Protein AF-A0A2S2NPC4-F1 (afdb_monomer)

Structure (mmCIF, N/CA/C/O backbone):
data_AF-A0A2S2NPC4-F1
#
_entry.id   AF-A0A2S2NPC4-F1
#
loop_
_atom_site.group_PDB
_atom_site.id
_atom_site.type_symbol
_atom_site.label_atom_id
_atom_site.label_alt_id
_atom_site.label_comp_id
_atom_site.label_asym_id
_atom_site.label_entity_id
_atom_site.label_seq_id
_atom_site.pdbx_PDB_ins_code
_atom_site.Cartn_x
_atom_site.Cartn_y
_atom_site.Cartn_z
_atom_site.occupancy
_atom_site.B_iso_or_equiv
_atom_site.auth_seq_id
_atom_site.auth_comp_id
_atom_site.auth_asym_id
_atom_site.auth_atom_id
_atom_site.pdbx_PDB_model_num
ATOM 1 N N . GLU A 1 1 ? 0.456 4.934 -7.113 1.00 80.69 1 GLU A N 1
ATOM 2 C CA . GLU A 1 1 ? -0.386 4.483 -5.989 1.00 80.69 1 GLU A CA 1
ATOM 3 C C . GLU A 1 1 ? -1.530 5.454 -5.722 1.00 80.69 1 GLU A C 1
ATOM 5 O O . GLU A 1 1 ? -1.517 6.584 -6.206 1.00 80.69 1 GLU A O 1
ATOM 10 N N . THR A 1 2 ? -2.527 5.037 -4.947 1.00 85.75 2 THR A N 1
ATOM 11 C CA . THR A 1 2 ? -3.553 5.932 -4.395 1.00 85.75 2 THR A CA 1
ATOM 12 C C . THR A 1 2 ? -3.754 5.624 -2.916 1.00 85.75 2 THR A C 1
ATOM 14 O O . THR A 1 2 ? -3.880 4.461 -2.536 1.00 85.75 2 THR A O 1
ATOM 17 N N . LEU A 1 3 ? -3.782 6.675 -2.094 1.00 88.12 3 LEU A N 1
ATOM 18 C CA . LEU A 1 3 ? -4.031 6.607 -0.656 1.00 88.12 3 LEU A CA 1
ATOM 19 C C . LEU A 1 3 ? -5.326 7.350 -0.337 1.00 88.12 3 LEU A C 1
ATOM 21 O O . LEU A 1 3 ? -5.411 8.566 -0.507 1.00 88.12 3 LEU A O 1
ATOM 25 N N . THR A 1 4 ? -6.329 6.620 0.146 1.00 92.94 4 THR A N 1
ATOM 26 C CA . THR A 1 4 ? -7.550 7.230 0.693 1.00 92.94 4 THR A CA 1
ATOM 27 C C . THR A 1 4 ? -7.421 7.281 2.206 1.00 92.94 4 THR A C 1
ATOM 29 O O . THR A 1 4 ? -7.313 6.230 2.829 1.00 92.94 4 THR A O 1
ATOM 32 N N . ASN A 1 5 ? -7.393 8.481 2.786 1.00 95.00 5 ASN A N 1
ATOM 33 C CA . ASN A 1 5 ? -7.121 8.681 4.210 1.00 95.00 5 ASN A CA 1
ATOM 34 C C . ASN A 1 5 ? -8.403 8.694 5.050 1.00 95.00 5 ASN A C 1
ATOM 36 O O . ASN A 1 5 ? -9.427 9.234 4.634 1.00 95.00 5 ASN A O 1
ATOM 40 N N . PHE A 1 6 ? -8.301 8.165 6.263 1.00 96.38 6 PHE A N 1
ATOM 41 C CA . PHE A 1 6 ? -9.364 8.045 7.248 1.00 96.38 6 PHE A CA 1
ATOM 42 C C . PHE A 1 6 ? -8.838 8.430 8.632 1.00 96.38 6 PHE A C 1
ATOM 44 O O . PHE A 1 6 ? -7.700 8.132 9.000 1.00 96.38 6 PHE A O 1
ATOM 51 N N . THR A 1 7 ? -9.688 9.074 9.430 1.00 95.38 7 THR A N 1
ATOM 52 C CA . THR A 1 7 ? -9.363 9.469 10.810 1.00 95.38 7 THR A CA 1
ATOM 53 C C . THR A 1 7 ? -9.614 8.361 11.828 1.00 95.38 7 THR A C 1
ATOM 55 O O . THR A 1 7 ? -9.236 8.504 12.986 1.00 95.38 7 THR A O 1
ATOM 58 N N . SER A 1 8 ? -10.269 7.269 11.430 1.00 94.81 8 SER A N 1
ATOM 59 C CA . SER A 1 8 ? -10.507 6.118 12.293 1.00 94.81 8 SER A CA 1
ATOM 60 C C . SER A 1 8 ? -10.347 4.806 11.532 1.00 94.81 8 SER A C 1
ATOM 62 O O . SER A 1 8 ? -10.571 4.737 10.321 1.00 94.81 8 SER A O 1
ATOM 64 N N . CYS A 1 9 ? -9.974 3.753 12.261 1.00 94.38 9 CYS A N 1
ATOM 65 C CA . CYS A 1 9 ? -9.877 2.416 11.693 1.00 94.38 9 CYS A CA 1
ATOM 66 C C . CYS A 1 9 ? -11.237 1.939 11.178 1.00 94.38 9 CYS A C 1
ATOM 68 O O . CYS A 1 9 ? -11.305 1.430 10.067 1.00 94.38 9 CYS A O 1
ATOM 70 N N . ASN A 1 10 ? -12.308 2.156 11.950 1.00 95.00 10 ASN A N 1
ATOM 71 C CA . ASN A 1 10 ? -13.657 1.735 11.575 1.00 95.00 10 ASN A CA 1
ATOM 72 C C . ASN A 1 10 ? -14.101 2.356 10.248 1.00 95.00 10 ASN A C 1
ATOM 74 O O . ASN A 1 10 ? -14.728 1.677 9.443 1.00 95.00 10 ASN A O 1
ATOM 78 N N . ASP A 1 11 ? -13.755 3.622 9.998 1.00 95.88 11 ASP A N 1
ATOM 79 C CA . ASP A 1 11 ? -14.087 4.264 8.723 1.00 95.88 11 ASP A CA 1
ATOM 80 C C . ASP A 1 11 ? -13.310 3.626 7.568 1.00 95.88 11 ASP A C 1
ATOM 82 O O . ASP A 1 11 ? -13.869 3.410 6.495 1.00 95.88 11 ASP A O 1
ATOM 86 N N . CYS A 1 12 ? -12.038 3.281 7.791 1.00 95.06 12 CYS A N 1
ATOM 87 C CA . CYS A 1 12 ? -11.226 2.611 6.782 1.00 95.06 12 CYS A CA 1
ATOM 88 C C . CYS A 1 12 ? -11.722 1.184 6.500 1.00 95.06 12 CYS A C 1
ATOM 90 O O . CYS A 1 12 ? -11.913 0.817 5.342 1.00 95.06 12 CYS A O 1
ATOM 92 N N . THR A 1 13 ? -11.975 0.381 7.536 1.00 91.88 13 THR A N 1
ATOM 93 C CA . THR A 1 13 ? -12.423 -1.012 7.385 1.00 91.88 13 THR A CA 1
ATOM 94 C C . THR A 1 13 ? -13.877 -1.116 6.926 1.00 91.88 13 THR A C 1
ATOM 96 O O . THR A 1 13 ? -14.268 -2.130 6.361 1.00 91.88 13 THR A O 1
ATOM 99 N N . ALA A 1 14 ? -14.684 -0.067 7.086 1.00 93.06 14 ALA A N 1
ATOM 100 C CA . ALA A 1 14 ? -16.012 0.017 6.481 1.00 93.06 14 ALA A CA 1
ATOM 101 C C . ALA A 1 14 ? -15.991 0.546 5.035 1.00 93.06 14 ALA A C 1
ATOM 103 O O . ALA A 1 14 ? -17.001 0.449 4.334 1.00 93.06 14 ALA A O 1
ATOM 104 N N . ALA A 1 15 ? -14.877 1.116 4.565 1.00 93.00 15 ALA A N 1
ATOM 105 C CA . ALA A 1 15 ? -14.809 1.718 3.240 1.00 93.00 15 ALA A CA 1
ATOM 106 C C . ALA A 1 15 ? -14.862 0.661 2.117 1.00 93.00 15 ALA A C 1
ATOM 108 O O . ALA A 1 15 ? -14.390 -0.470 2.294 1.00 93.00 15 ALA A O 1
ATOM 109 N N . PRO A 1 16 ? -15.366 1.018 0.917 1.00 92.06 16 PRO A N 1
ATOM 110 C CA . PRO A 1 16 ? -15.386 0.119 -0.240 1.00 92.06 16 PRO A CA 1
ATOM 111 C C . PRO A 1 16 ? -14.008 -0.438 -0.604 1.00 92.06 16 PRO A C 1
ATOM 113 O O . PRO A 1 16 ? -13.884 -1.602 -0.965 1.00 92.06 16 PRO A O 1
ATOM 116 N N . CYS A 1 17 ? -12.956 0.356 -0.422 1.00 88.62 17 CYS A N 1
ATOM 117 C CA . CYS A 1 17 ? -11.598 -0.075 -0.728 1.00 88.62 17 CYS A CA 1
ATOM 118 C C . CYS A 1 17 ? -11.147 -1.288 0.118 1.00 88.62 17 CYS A C 1
ATOM 120 O O . CYS A 1 17 ? -10.349 -2.094 -0.351 1.00 88.62 17 CYS A O 1
ATOM 122 N N . HIS A 1 18 ? -11.664 -1.443 1.343 1.00 89.25 18 HIS A N 1
ATOM 123 C CA . HIS A 1 18 ? -11.390 -2.593 2.201 1.00 89.25 18 HIS A CA 1
ATOM 124 C C . HIS A 1 18 ? -12.421 -3.699 1.978 1.00 89.25 18 HIS A C 1
ATOM 126 O O . HIS A 1 18 ? -12.068 -4.853 1.778 1.00 89.25 18 HIS A O 1
ATOM 132 N N . THR A 1 19 ? -13.706 -3.347 1.977 1.00 89.19 19 THR A N 1
ATOM 133 C CA . THR A 1 19 ? -14.808 -4.323 1.946 1.00 89.19 19 THR A CA 1
ATOM 134 C C . THR A 1 19 ? -15.068 -4.931 0.569 1.00 89.19 19 THR A C 1
ATOM 136 O O . THR A 1 19 ? -15.482 -6.083 0.478 1.00 89.19 19 THR A O 1
ATOM 139 N N . THR A 1 20 ? -14.864 -4.160 -0.500 1.00 88.12 20 THR A N 1
ATOM 140 C CA . THR A 1 20 ? -15.135 -4.557 -1.891 1.00 88.12 20 THR A CA 1
ATOM 141 C C . THR A 1 20 ? -13.843 -4.896 -2.621 1.00 88.12 20 THR A C 1
ATOM 143 O O . THR A 1 20 ? -13.748 -5.957 -3.231 1.00 88.12 20 THR A O 1
ATOM 146 N N . ASP A 1 21 ? -12.836 -4.026 -2.514 1.00 85.19 21 ASP A N 1
ATOM 147 C CA . ASP A 1 21 ? -11.571 -4.190 -3.242 1.00 85.19 21 ASP A CA 1
ATOM 148 C C . ASP A 1 21 ? -10.534 -5.020 -2.465 1.00 85.19 21 ASP A C 1
ATOM 150 O O . ASP A 1 21 ? -9.444 -5.281 -2.971 1.00 85.19 21 ASP A O 1
ATOM 154 N N . ASN A 1 22 ? -10.871 -5.440 -1.238 1.00 86.81 22 ASN A N 1
ATOM 155 C CA . ASN A 1 22 ? -10.040 -6.271 -0.364 1.00 86.81 22 ASN A CA 1
ATOM 156 C C . ASN A 1 22 ? -8.629 -5.699 -0.113 1.00 86.81 22 ASN A C 1
ATOM 158 O O . ASN A 1 22 ? -7.655 -6.440 0.049 1.00 86.81 22 ASN A O 1
ATOM 162 N N . ASN A 1 23 ? -8.500 -4.367 -0.094 1.00 87.88 23 ASN A N 1
ATOM 163 C CA . ASN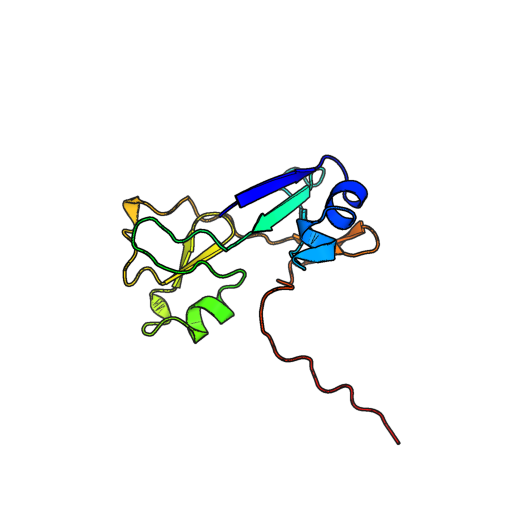 A 1 23 ? -7.245 -3.701 0.231 1.00 87.88 23 ASN A CA 1
ATOM 164 C C . ASN A 1 23 ? -7.050 -3.566 1.741 1.00 87.88 23 ASN A C 1
ATOM 166 O O . ASN A 1 23 ? -7.988 -3.527 2.542 1.00 87.88 23 ASN A O 1
ATOM 170 N N . THR A 1 24 ? -5.789 -3.440 2.134 1.00 89.75 24 THR A N 1
ATOM 171 C CA . THR A 1 24 ? -5.409 -3.294 3.533 1.00 89.75 24 THR A CA 1
ATOM 172 C C . THR A 1 24 ? -5.539 -1.839 3.999 1.00 89.75 24 THR A C 1
ATOM 174 O O . THR A 1 24 ? -5.094 -0.912 3.318 1.00 89.75 24 THR A O 1
ATOM 177 N N . CYS A 1 25 ? -6.080 -1.645 5.203 1.00 93.31 25 CYS A N 1
ATOM 178 C CA . CYS A 1 25 ? -6.011 -0.379 5.928 1.00 93.31 25 CYS A CA 1
ATOM 179 C C . CYS A 1 25 ? -4.646 -0.240 6.602 1.00 93.31 25 CYS A C 1
ATOM 181 O O . CYS A 1 25 ? -4.395 -0.863 7.632 1.00 93.31 25 CYS A O 1
ATOM 183 N N . ILE A 1 26 ? -3.752 0.551 6.017 1.00 94.50 26 ILE A N 1
ATOM 184 C CA . ILE A 1 26 ? -2.411 0.798 6.547 1.00 94.50 26 ILE A CA 1
ATOM 185 C C . ILE A 1 26 ? -2.455 1.87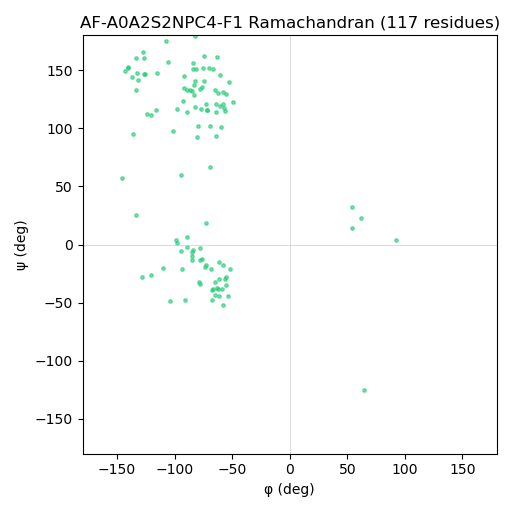5 7.631 1.00 94.50 26 ILE A C 1
ATOM 187 O O . ILE A 1 26 ? -3.200 2.849 7.520 1.00 94.50 26 ILE A O 1
ATOM 191 N N . VAL A 1 27 ? -1.666 1.693 8.686 1.00 94.44 27 VAL A N 1
ATOM 192 C CA . VAL A 1 27 ? -1.507 2.695 9.749 1.00 94.44 27 VAL A CA 1
ATOM 193 C C . VAL A 1 27 ? -0.467 3.710 9.287 1.00 94.44 27 VAL A C 1
ATOM 195 O O . VAL A 1 27 ? 0.625 3.328 8.862 1.00 94.44 27 VAL A O 1
ATOM 198 N N . GLN A 1 28 ? -0.803 4.995 9.351 1.00 92.38 28 GLN A N 1
ATOM 199 C CA . GLN A 1 28 ? 0.112 6.064 8.964 1.00 92.38 28 GLN A CA 1
ATOM 200 C C . GLN A 1 28 ? 1.208 6.286 10.022 1.00 92.38 28 GLN A C 1
ATOM 202 O O . GLN A 1 28 ? 1.047 5.881 11.175 1.00 92.38 28 GLN A O 1
ATOM 207 N N . PRO A 1 29 ? 2.325 6.962 9.682 1.00 88.38 29 PRO A N 1
ATOM 208 C CA . PRO A 1 29 ? 3.431 7.200 10.620 1.00 88.38 29 PRO A CA 1
ATOM 209 C C . PRO A 1 29 ? 3.050 7.955 11.906 1.00 88.38 29 PRO A C 1
ATOM 211 O O . PRO A 1 29 ? 3.796 7.921 12.884 1.00 88.38 29 PRO A O 1
ATOM 214 N N . ASP A 1 30 ? 1.900 8.635 11.920 1.00 90.06 30 ASP A N 1
ATOM 215 C CA . ASP A 1 30 ? 1.339 9.298 13.103 1.00 90.06 30 ASP A CA 1
ATOM 216 C C . ASP A 1 30 ? 0.653 8.332 14.097 1.00 90.06 30 ASP A C 1
ATOM 218 O O . ASP A 1 30 ? 0.191 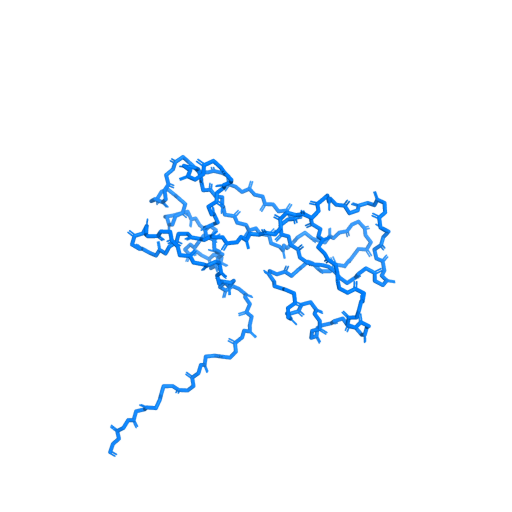8.759 15.159 1.00 90.06 30 ASP A O 1
ATOM 222 N N . ASN A 1 31 ? 0.575 7.038 13.762 1.00 87.06 31 ASN A N 1
ATOM 223 C CA . ASN A 1 31 ? -0.090 5.963 14.508 1.00 87.06 31 ASN A CA 1
ATOM 224 C C . ASN A 1 31 ? -1.570 6.219 14.847 1.00 87.06 31 ASN A C 1
ATOM 226 O O . ASN A 1 31 ? -2.136 5.520 15.691 1.00 87.06 31 ASN A O 1
ATOM 230 N N . SER A 1 32 ? -2.191 7.217 14.219 1.00 89.88 32 SER A N 1
ATOM 231 C CA . SER A 1 32 ? -3.523 7.721 14.570 1.00 89.88 32 SER A CA 1
ATOM 232 C C . SER A 1 32 ? -4.456 7.786 13.366 1.00 89.88 32 SER A C 1
ATOM 234 O O . SER A 1 32 ? -5.669 7.659 13.531 1.00 89.88 32 SER A O 1
ATOM 236 N N . THR A 1 33 ? -3.909 7.960 12.165 1.00 94.69 33 THR A N 1
ATOM 237 C CA . THR A 1 33 ? -4.661 7.941 10.914 1.00 94.69 33 THR A CA 1
ATOM 238 C C . THR A 1 33 ? -4.412 6.657 10.133 1.00 94.69 33 THR A C 1
ATOM 240 O O . THR A 1 33 ? -3.426 5.938 10.326 1.00 94.69 33 THR A O 1
ATOM 243 N N . TYR A 1 34 ? -5.368 6.343 9.267 1.00 95.44 34 TYR A N 1
ATOM 244 C CA . TYR A 1 34 ? -5.390 5.120 8.480 1.00 95.44 34 TYR A CA 1
ATOM 245 C C . TYR A 1 34 ? -5.516 5.495 7.021 1.00 95.44 34 TYR A C 1
ATOM 247 O O . TYR A 1 34 ? -6.207 6.455 6.683 1.00 95.44 34 TYR A O 1
ATOM 255 N N . SER A 1 35 ? -4.908 4.711 6.147 1.00 94.81 35 SER A N 1
ATOM 256 C CA . SER A 1 35 ? -5.121 4.882 4.719 1.00 94.81 35 SER A CA 1
ATOM 257 C C . SER A 1 35 ? -5.409 3.556 4.075 1.00 94.81 35 SER A C 1
ATOM 259 O O . SER A 1 35 ? -4.809 2.538 4.396 1.00 94.81 35 SER A O 1
ATOM 261 N N . CYS A 1 36 ? -6.320 3.575 3.127 1.00 91.88 36 CYS A N 1
ATOM 262 C CA . CYS A 1 36 ? -6.530 2.439 2.268 1.00 91.88 36 CYS A CA 1
ATOM 263 C C . CYS A 1 36 ? -5.603 2.570 1.068 1.00 91.88 36 CYS A C 1
ATOM 265 O O . CYS A 1 36 ? -5.721 3.526 0.291 1.00 91.88 36 CYS A O 1
ATOM 267 N N . LEU A 1 37 ? -4.646 1.650 0.973 1.00 89.44 37 LEU A N 1
ATOM 268 C CA . LEU A 1 37 ? -3.635 1.644 -0.073 1.00 89.44 37 LEU A CA 1
ATOM 269 C C . LEU A 1 37 ? -4.170 0.939 -1.315 1.00 89.44 37 LEU A C 1
ATOM 271 O O . LEU A 1 37 ? -4.696 -0.166 -1.233 1.00 89.44 37 LEU A O 1
ATOM 275 N N . THR A 1 38 ? -3.993 1.554 -2.478 1.00 88.31 38 THR A N 1
ATOM 276 C CA . THR A 1 38 ? -4.217 0.909 -3.773 1.00 88.31 38 THR A CA 1
ATOM 277 C C . THR A 1 38 ? -2.951 0.989 -4.622 1.00 88.31 38 THR A C 1
ATOM 279 O O . THR A 1 38 ? -2.556 2.065 -5.077 1.00 88.31 38 THR A O 1
ATOM 282 N N . CYS A 1 39 ? -2.343 -0.171 -4.866 1.00 84.44 39 CYS A N 1
ATOM 283 C CA . CYS A 1 39 ? -1.210 -0.371 -5.768 1.00 84.44 39 CYS A CA 1
ATOM 284 C C . CYS A 1 39 ? -1.729 -0.806 -7.142 1.00 84.44 39 CYS A C 1
ATOM 286 O O . CYS A 1 39 ? -1.461 -1.907 -7.600 1.00 84.44 39 CYS A O 1
ATOM 288 N N . ASN A 1 40 ? -2.554 0.033 -7.771 1.00 67.94 40 ASN A N 1
ATOM 289 C CA . ASN A 1 40 ? -3.126 -0.240 -9.096 1.00 67.94 40 ASN A CA 1
ATOM 290 C C . ASN A 1 40 ? -3.012 0.974 -10.029 1.00 67.94 40 ASN A C 1
ATOM 292 O O . ASN A 1 40 ? -3.811 1.170 -10.941 1.00 67.94 40 ASN A O 1
ATOM 296 N N . SER A 1 41 ? -2.032 1.836 -9.766 1.00 60.47 41 SER A N 1
ATOM 297 C CA . SER A 1 41 ? -1.653 2.867 -10.720 1.00 60.47 41 SER A CA 1
ATOM 298 C C . SER A 1 41 ? -0.722 2.222 -11.729 1.00 60.47 41 SER A C 1
ATOM 300 O O . SER A 1 41 ? 0.352 1.753 -11.353 1.00 60.47 41 SER A O 1
ATOM 302 N N . THR A 1 42 ? -1.112 2.207 -12.999 1.00 58.06 42 THR A N 1
ATOM 303 C CA . THR A 1 42 ? -0.129 2.126 -14.073 1.00 58.06 42 THR A CA 1
ATOM 304 C C . THR A 1 42 ? 0.817 3.306 -13.874 1.00 58.06 42 THR A C 1
ATOM 306 O O . THR A 1 42 ? 0.371 4.454 -13.914 1.00 58.06 42 THR A O 1
ATOM 309 N N . VAL A 1 43 ? 2.090 3.049 -13.580 1.00 63.25 43 VAL A N 1
ATOM 310 C CA . VAL A 1 43 ? 3.102 4.118 -13.602 1.00 63.25 43 VAL A CA 1
ATOM 311 C C . VAL A 1 43 ? 3.227 4.657 -15.035 1.00 63.25 43 VAL A C 1
ATOM 313 O O . VAL A 1 43 ? 2.779 3.999 -15.976 1.00 63.25 43 VAL A O 1
ATOM 316 N N . ASP A 1 44 ? 3.791 5.856 -15.218 1.00 58.69 44 ASP A N 1
ATOM 317 C CA . ASP A 1 44 ? 3.772 6.616 -16.491 1.00 58.69 44 ASP A CA 1
ATOM 318 C C . ASP A 1 44 ? 4.241 5.830 -17.734 1.00 58.69 44 ASP A C 1
ATOM 320 O O . ASP A 1 44 ? 3.912 6.169 -18.870 1.00 58.69 44 ASP A O 1
ATOM 324 N N . ASN A 1 45 ? 4.992 4.752 -17.538 1.00 61.62 45 ASN A N 1
ATOM 325 C CA . ASN A 1 45 ? 5.522 3.873 -18.575 1.00 61.62 45 ASN A CA 1
ATOM 326 C C . ASN A 1 45 ? 4.698 2.587 -18.820 1.00 61.62 45 ASN A C 1
ATOM 328 O O . ASN A 1 45 ? 5.084 1.761 -19.650 1.00 61.62 45 ASN A O 1
ATOM 332 N N . GLY A 1 46 ? 3.589 2.394 -18.108 1.00 64.44 46 GLY A N 1
ATOM 333 C CA . GLY A 1 46 ? 2.734 1.217 -18.218 1.00 64.44 46 GLY A CA 1
ATOM 334 C C . GLY A 1 46 ? 3.050 0.071 -17.247 1.00 64.44 46 GLY A C 1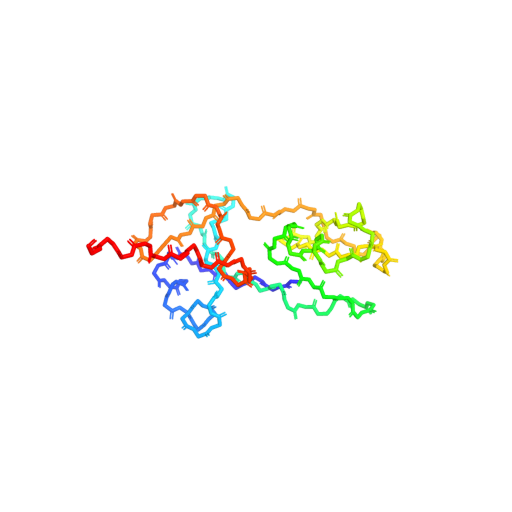
ATOM 335 O O . GLY A 1 46 ? 2.406 -0.973 -17.364 1.00 64.44 46 GLY A O 1
ATOM 336 N N . ASP A 1 47 ? 4.000 0.213 -16.313 1.00 73.75 47 ASP A N 1
ATOM 337 C CA . ASP A 1 47 ? 4.283 -0.864 -15.352 1.00 73.75 47 ASP A CA 1
ATOM 338 C C . ASP A 1 47 ? 3.225 -0.977 -14.251 1.00 73.75 47 ASP A C 1
ATOM 340 O O . ASP A 1 47 ? 2.570 -0.015 -13.844 1.00 73.75 47 ASP A O 1
ATOM 344 N N . THR A 1 48 ? 3.084 -2.203 -13.756 1.00 79.62 48 THR A N 1
ATOM 345 C CA . THR A 1 48 ? 2.188 -2.562 -12.662 1.00 79.62 48 THR A CA 1
ATOM 346 C C . THR A 1 48 ? 2.884 -2.355 -11.320 1.00 79.62 48 THR A C 1
ATOM 348 O O . THR A 1 48 ? 4.018 -2.797 -11.124 1.00 79.62 48 THR A O 1
ATOM 351 N N . GLN A 1 49 ? 2.186 -1.701 -10.393 1.00 87.00 49 GLN A N 1
ATOM 352 C CA . GLN A 1 49 ? 2.578 -1.637 -8.990 1.00 87.00 49 GLN A CA 1
ATOM 353 C C . GLN A 1 49 ? 2.083 -2.881 -8.230 1.00 87.00 49 GLN A C 1
ATOM 355 O O . GLN A 1 49 ? 1.056 -3.463 -8.562 1.00 87.00 49 GLN A O 1
ATOM 360 N N . PHE A 1 50 ? 2.803 -3.274 -7.186 1.00 87.69 50 PHE A N 1
ATOM 361 C CA . PHE A 1 50 ? 2.539 -4.449 -6.360 1.00 87.69 50 PHE A CA 1
ATOM 362 C C . PHE A 1 50 ? 2.471 -4.059 -4.883 1.00 87.69 50 PHE A C 1
ATOM 364 O O . PHE A 1 50 ? 3.203 -3.183 -4.425 1.00 87.69 50 PHE A O 1
ATOM 371 N N . TYR A 1 51 ? 1.629 -4.754 -4.119 1.00 88.69 51 TYR A N 1
ATOM 372 C CA . TYR A 1 51 ? 1.449 -4.522 -2.679 1.00 88.69 51 TYR A CA 1
ATOM 373 C C 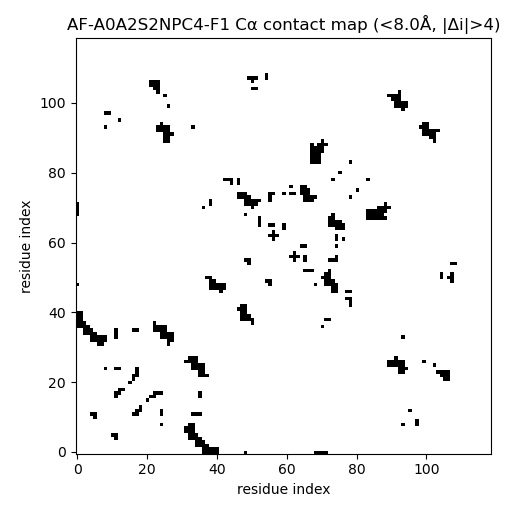. TYR A 1 51 ? 2.564 -5.116 -1.811 1.00 88.69 51 TYR A C 1
ATOM 375 O O . TYR A 1 51 ? 2.649 -4.799 -0.623 1.00 88.69 51 TYR A O 1
ATOM 383 N N . SER A 1 52 ? 3.404 -5.984 -2.385 1.00 88.50 52 SER A N 1
ATOM 384 C CA . SER A 1 52 ? 4.516 -6.632 -1.698 1.00 88.50 52 SER A CA 1
ATOM 385 C C . SER A 1 52 ? 5.754 -6.730 -2.587 1.00 88.50 52 SER A C 1
ATOM 387 O O . SER A 1 52 ? 5.670 -6.833 -3.815 1.00 88.50 52 SER A O 1
ATOM 389 N N . GLN A 1 53 ? 6.925 -6.754 -1.948 1.00 88.50 53 GLN A N 1
ATOM 390 C CA . GLN A 1 53 ? 8.188 -6.977 -2.646 1.00 88.50 53 GLN A CA 1
ATOM 391 C C . GLN A 1 53 ? 8.239 -8.366 -3.293 1.00 88.50 53 GLN A C 1
ATOM 393 O O . GLN A 1 53 ? 8.765 -8.506 -4.394 1.00 88.50 53 GLN A O 1
ATOM 398 N N . ALA A 1 54 ? 7.675 -9.377 -2.628 1.00 88.69 54 ALA A N 1
ATOM 399 C CA . ALA A 1 54 ? 7.665 -10.750 -3.118 1.00 88.69 54 ALA A CA 1
ATOM 400 C C . ALA A 1 54 ? 6.847 -10.885 -4.412 1.00 88.69 54 ALA A C 1
ATOM 402 O O . ALA A 1 54 ? 7.321 -11.500 -5.365 1.00 88.69 54 ALA A O 1
ATOM 403 N N . ASP A 1 55 ? 5.670 -10.255 -4.489 1.00 87.25 55 ASP A N 1
ATOM 404 C CA . ASP A 1 55 ? 4.836 -10.282 -5.700 1.00 87.25 55 ASP A CA 1
ATOM 405 C C . ASP A 1 55 ? 5.497 -9.534 -6.855 1.00 87.25 55 ASP A C 1
ATOM 407 O O . ASP A 1 55 ? 5.459 -9.993 -8.001 1.00 87.25 55 ASP A O 1
ATOM 411 N N . CYS A 1 56 ? 6.156 -8.411 -6.547 1.00 89.00 56 CYS A N 1
ATOM 412 C CA . CYS A 1 56 ? 6.974 -7.715 -7.528 1.00 89.00 56 CYS A CA 1
ATOM 413 C C . CYS A 1 56 ? 8.060 -8.652 -8.063 1.00 89.00 56 CYS A C 1
ATOM 415 O O . CYS A 1 56 ? 8.180 -8.820 -9.273 1.00 89.00 56 CYS A O 1
ATOM 417 N N . GLN A 1 57 ? 8.837 -9.294 -7.185 1.00 89.56 57 GLN A N 1
ATOM 418 C CA . GLN A 1 57 ? 9.939 -10.173 -7.584 1.00 89.56 57 GLN A CA 1
ATOM 419 C C . GLN A 1 57 ? 9.452 -11.382 -8.386 1.00 89.56 57 GLN A C 1
ATOM 421 O O . GLN A 1 57 ? 10.100 -11.765 -9.354 1.00 89.56 57 GLN A O 1
ATOM 426 N N . ALA A 1 58 ? 8.303 -11.954 -8.027 1.00 87.88 58 ALA A N 1
ATOM 427 C CA . ALA A 1 58 ? 7.695 -13.052 -8.770 1.00 87.88 58 ALA A CA 1
ATOM 428 C C . ALA A 1 58 ? 7.258 -12.635 -10.187 1.00 87.88 58 ALA A C 1
ATOM 430 O O . ALA A 1 58 ? 7.312 -13.446 -11.110 1.00 87.88 58 ALA A O 1
ATOM 431 N N . SER A 1 59 ? 6.851 -11.374 -10.362 1.00 83.50 59 SER A N 1
ATOM 432 C CA . SER A 1 59 ? 6.347 -10.838 -11.633 1.00 83.50 59 SER A CA 1
ATOM 433 C C . SER A 1 59 ? 7.425 -10.156 -12.487 1.00 83.50 59 SER A C 1
ATOM 435 O O . SER A 1 59 ? 7.263 -10.002 -13.698 1.00 83.50 59 SER A O 1
ATOM 437 N N . CYS A 1 60 ? 8.531 -9.731 -11.878 1.00 83.94 60 CYS A N 1
ATOM 438 C CA . CYS A 1 60 ? 9.610 -8.996 -12.526 1.00 83.94 60 CYS A CA 1
ATOM 439 C C . CYS A 1 60 ? 10.690 -9.958 -13.033 1.00 83.94 60 CYS A C 1
ATOM 441 O O . CYS A 1 60 ? 11.294 -10.701 -12.263 1.00 83.94 60 CYS A O 1
ATOM 443 N N . TRP A 1 61 ? 10.988 -9.902 -14.336 1.00 83.25 61 TRP A N 1
ATOM 444 C CA . TRP A 1 61 ? 12.023 -10.740 -14.960 1.00 83.25 61 TRP A CA 1
ATOM 445 C C . TRP A 1 61 ? 13.382 -10.626 -14.256 1.00 83.25 61 TRP A C 1
ATOM 447 O O . TRP A 1 61 ? 14.052 -11.628 -14.010 1.00 83.25 61 TRP A O 1
ATOM 457 N N . ASN A 1 62 ? 13.784 -9.397 -13.921 1.00 83.50 62 ASN A N 1
ATOM 458 C CA . ASN A 1 62 ? 14.955 -9.151 -13.097 1.00 83.50 62 ASN A CA 1
ATOM 459 C C . ASN A 1 62 ? 14.515 -8.844 -11.665 1.00 83.50 62 ASN A C 1
ATOM 461 O O . ASN A 1 62 ? 14.190 -7.705 -11.348 1.00 83.50 62 ASN A O 1
ATOM 465 N N . GLN A 1 63 ? 14.554 -9.843 -10.788 1.00 83.38 63 GLN A N 1
ATOM 466 C CA . GLN A 1 63 ? 14.114 -9.708 -9.396 1.00 83.38 63 GLN A CA 1
ATOM 467 C C . GLN A 1 63 ? 14.831 -8.580 -8.635 1.00 83.38 63 GLN A C 1
ATOM 469 O O . GLN A 1 63 ? 14.245 -7.968 -7.744 1.00 83.38 63 GLN A O 1
ATOM 474 N N . THR A 1 64 ? 16.083 -8.267 -8.991 1.00 85.00 64 THR A N 1
ATOM 475 C CA . THR A 1 64 ? 16.844 -7.175 -8.357 1.00 85.00 64 THR A CA 1
ATOM 476 C C . THR A 1 64 ? 16.405 -5.788 -8.821 1.00 85.00 64 THR A C 1
ATOM 478 O O . THR A 1 64 ? 16.766 -4.801 -8.189 1.00 85.00 64 THR A O 1
ATOM 481 N N . ALA A 1 65 ? 15.608 -5.701 -9.890 1.00 85.06 65 ALA A N 1
ATOM 482 C CA . ALA A 1 65 ? 15.009 -4.459 -10.364 1.00 85.06 65 ALA A CA 1
ATOM 483 C C . ALA A 1 65 ? 13.705 -4.106 -9.629 1.00 85.06 65 ALA A C 1
ATOM 485 O O . ALA A 1 65 ? 13.145 -3.041 -9.875 1.00 85.06 65 ALA A O 1
ATOM 486 N N . CYS A 1 66 ? 13.207 -4.968 -8.735 1.00 88.38 66 CYS A N 1
ATOM 487 C CA . CYS A 1 66 ? 12.081 -4.611 -7.881 1.00 88.38 66 CYS A CA 1
ATOM 488 C C . CYS A 1 66 ? 12.498 -3.603 -6.819 1.00 88.38 66 CYS A C 1
ATOM 490 O O . CYS A 1 66 ? 13.287 -3.908 -5.924 1.00 88.38 66 CYS A O 1
ATOM 492 N N . THR A 1 67 ? 11.910 -2.419 -6.908 1.00 88.69 67 THR A N 1
ATOM 493 C CA . THR A 1 67 ? 12.101 -1.307 -5.977 1.00 88.69 67 THR A CA 1
ATOM 494 C C . THR A 1 67 ? 10.747 -0.811 -5.488 1.00 88.69 67 THR A C 1
ATOM 496 O O . THR A 1 67 ? 9.712 -1.169 -6.045 1.00 88.69 67 THR A O 1
ATOM 499 N N . CYS A 1 68 ? 10.742 -0.011 -4.431 1.00 87.62 68 CYS A N 1
ATOM 500 C CA . CYS A 1 68 ? 9.545 0.686 -3.984 1.00 87.62 68 CYS A CA 1
ATOM 501 C C . CYS A 1 68 ? 9.300 1.962 -4.793 1.00 87.62 68 CYS A C 1
ATOM 503 O O . CYS A 1 68 ? 10.233 2.589 -5.296 1.00 87.62 68 CYS A O 1
ATOM 505 N N . ASP A 1 69 ? 8.026 2.311 -4.886 1.00 87.56 69 ASP A N 1
ATOM 506 C CA . ASP A 1 69 ? 7.486 3.547 -5.433 1.00 87.56 69 ASP A CA 1
ATOM 507 C C . ASP A 1 69 ? 6.401 4.012 -4.461 1.00 87.56 69 ASP A C 1
ATOM 509 O O . ASP A 1 69 ? 5.283 3.485 -4.459 1.00 87.56 69 ASP A O 1
ATOM 513 N N . GLY A 1 70 ? 6.784 4.901 -3.542 1.00 88.00 70 GLY A N 1
ATOM 514 C CA . GLY A 1 70 ? 5.935 5.272 -2.413 1.00 88.00 70 GLY A CA 1
ATOM 515 C C . GLY A 1 70 ? 5.694 4.092 -1.468 1.00 88.00 70 GLY A C 1
ATOM 516 O O . GLY A 1 70 ? 6.647 3.475 -0.977 1.00 88.00 70 GLY A O 1
ATOM 517 N N . ALA A 1 71 ? 4.429 3.780 -1.199 1.00 89.12 71 ALA A N 1
ATOM 518 C CA . ALA A 1 71 ? 4.000 2.652 -0.377 1.00 89.12 71 ALA A CA 1
ATOM 519 C C . ALA A 1 71 ? 3.883 1.317 -1.147 1.00 89.12 71 ALA A C 1
ATOM 521 O O . ALA A 1 71 ? 3.670 0.275 -0.521 1.00 89.12 71 ALA A O 1
ATOM 522 N N . CYS A 1 72 ? 4.051 1.327 -2.473 1.00 89.56 72 CYS A N 1
ATOM 523 C CA . CYS A 1 72 ? 3.976 0.152 -3.347 1.00 89.56 72 CYS A CA 1
ATOM 524 C C . CYS A 1 72 ? 5.356 -0.290 -3.869 1.00 89.56 72 CYS A C 1
ATOM 526 O O . CYS A 1 72 ? 6.371 0.368 -3.649 1.00 89.56 72 CYS A O 1
ATOM 528 N N . TYR A 1 73 ? 5.394 -1.409 -4.596 1.00 89.06 73 TYR A N 1
ATOM 529 C CA . TYR A 1 73 ? 6.577 -1.930 -5.291 1.00 89.06 73 TYR A CA 1
ATOM 530 C C . TYR A 1 73 ? 6.382 -1.932 -6.806 1.00 89.06 73 TYR A C 1
ATOM 532 O O . TYR A 1 73 ? 5.280 -2.161 -7.284 1.00 89.06 73 TYR A O 1
ATOM 540 N N . VAL A 1 74 ? 7.444 -1.723 -7.578 1.00 88.75 74 VAL A N 1
ATOM 541 C CA . VAL A 1 74 ? 7.416 -1.711 -9.045 1.00 88.75 74 VAL A CA 1
ATOM 542 C C . VAL A 1 74 ? 8.690 -2.333 -9.617 1.00 88.75 74 VAL A C 1
ATOM 544 O O . VAL A 1 74 ? 9.769 -2.270 -9.024 1.00 88.75 74 VAL A O 1
ATOM 547 N N . CYS A 1 75 ? 8.568 -2.950 -10.791 1.00 86.56 75 CYS A N 1
ATOM 548 C CA . CYS A 1 75 ? 9.694 -3.496 -11.541 1.00 86.56 75 CYS A CA 1
ATOM 549 C C . CYS A 1 75 ? 10.407 -2.367 -12.311 1.00 86.56 75 CYS A C 1
ATOM 551 O O . CYS A 1 75 ? 10.074 -2.081 -13.458 1.00 86.56 75 CYS A O 1
ATOM 553 N N . ALA A 1 76 ? 11.432 -1.747 -11.724 1.00 80.06 76 ALA A N 1
ATOM 554 C CA . ALA A 1 76 ? 12.169 -0.622 -12.318 1.00 80.06 76 ALA A CA 1
ATOM 555 C C . ALA A 1 76 ? 13.093 -0.998 -13.494 1.00 80.06 76 ALA A C 1
ATOM 557 O O . ALA A 1 76 ? 13.973 -0.237 -13.878 1.00 80.06 76 ALA A O 1
ATOM 558 N N . ALA A 1 77 ? 12.894 -2.166 -14.112 1.00 73.50 77 ALA A N 1
ATOM 559 C CA . ALA A 1 77 ? 13.540 -2.502 -15.381 1.00 73.50 77 ALA A CA 1
ATOM 560 C C . ALA A 1 77 ? 13.011 -1.644 -16.545 1.00 73.50 77 ALA A C 1
ATOM 562 O O . ALA A 1 77 ? 13.665 -1.536 -17.581 1.00 73.50 77 ALA A O 1
ATOM 563 N N . LYS A 1 78 ? 11.818 -1.065 -16.382 1.00 67.94 78 LYS A N 1
ATOM 564 C CA . LYS A 1 78 ? 11.170 -0.187 -17.357 1.00 67.94 78 LYS A CA 1
ATOM 565 C C . LYS A 1 78 ? 10.882 1.203 -16.788 1.00 67.94 78 LYS A C 1
ATOM 567 O O . LYS A 1 78 ? 10.764 2.140 -17.577 1.00 67.94 78 LYS A O 1
ATOM 572 N N . ALA A 1 79 ? 10.717 1.343 -15.469 1.00 72.56 79 ALA A N 1
ATOM 573 C CA . ALA A 1 79 ? 10.451 2.633 -14.828 1.00 72.56 79 ALA A CA 1
ATOM 574 C C . ALA A 1 79 ? 11.710 3.502 -14.773 1.00 72.56 79 ALA A C 1
ATOM 576 O O . ALA A 1 79 ? 12.803 2.999 -14.519 1.00 72.56 79 ALA A O 1
ATOM 577 N N . ASP A 1 80 ? 11.548 4.806 -14.999 1.00 74.25 80 ASP A N 1
ATOM 578 C CA . ASP A 1 80 ? 12.617 5.774 -14.771 1.00 74.25 80 ASP A CA 1
ATOM 579 C C . ASP A 1 80 ? 12.794 5.959 -13.251 1.00 74.25 80 ASP A C 1
ATOM 581 O O . ASP A 1 80 ? 11.849 6.358 -12.568 1.00 74.25 80 ASP A O 1
ATOM 585 N N . PRO A 1 81 ? 13.981 5.694 -12.679 1.00 73.31 81 PRO A N 1
ATOM 586 C CA . PRO A 1 81 ? 14.225 5.890 -11.252 1.00 73.31 81 PRO A CA 1
ATOM 587 C C . PRO A 1 81 ? 13.927 7.312 -10.764 1.00 73.31 81 PRO A C 1
ATOM 589 O O . PRO A 1 81 ? 13.591 7.492 -9.596 1.00 73.31 81 PRO A O 1
ATOM 592 N N . ALA A 1 82 ? 14.049 8.323 -11.631 1.00 78.44 82 ALA A N 1
ATOM 593 C CA . ALA A 1 82 ? 13.778 9.716 -11.285 1.00 78.44 82 ALA A CA 1
ATOM 594 C C . ALA A 1 82 ? 12.280 10.022 -11.120 1.00 78.44 82 ALA A C 1
ATOM 596 O O . ALA A 1 82 ? 11.935 11.038 -10.518 1.00 78.44 82 ALA A O 1
ATOM 597 N N . THR A 1 83 ? 11.398 9.164 -11.641 1.00 77.19 83 THR A N 1
ATOM 598 C CA . THR A 1 83 ? 9.940 9.324 -11.534 1.00 77.19 83 THR A CA 1
ATOM 599 C C . THR A 1 83 ? 9.344 8.558 -10.356 1.00 77.19 83 THR A C 1
ATOM 601 O O . THR A 1 83 ? 8.150 8.680 -10.102 1.00 77.19 83 THR A O 1
ATOM 604 N N . LEU A 1 84 ? 10.151 7.765 -9.646 1.00 79.44 84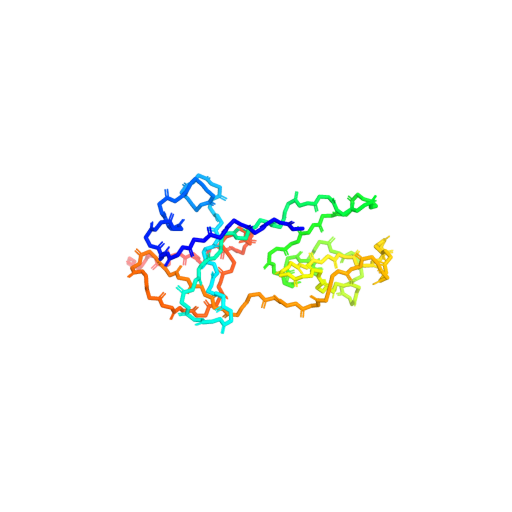 LEU A N 1
ATOM 605 C CA . LEU A 1 84 ? 9.694 6.997 -8.493 1.00 79.44 84 LEU A CA 1
ATOM 606 C C . LEU A 1 84 ? 9.560 7.899 -7.266 1.00 79.44 84 LEU A C 1
ATOM 608 O O . LEU A 1 84 ? 10.459 8.681 -6.939 1.00 79.44 84 LEU A O 1
ATOM 612 N N . ALA A 1 85 ? 8.447 7.763 -6.554 1.00 83.81 85 ALA A N 1
ATOM 613 C CA . ALA A 1 85 ? 8.267 8.392 -5.261 1.00 83.81 85 ALA A CA 1
ATOM 614 C C . ALA A 1 85 ? 9.232 7.790 -4.231 1.00 83.81 85 ALA A C 1
ATOM 616 O O . ALA A 1 85 ? 9.619 6.620 -4.298 1.00 83.81 85 ALA A O 1
ATOM 617 N N . ALA A 1 86 ? 9.603 8.601 -3.237 1.00 86.19 86 ALA A N 1
ATOM 618 C CA . ALA A 1 86 ? 10.456 8.151 -2.149 1.00 86.19 86 ALA A CA 1
ATOM 619 C C . ALA A 1 86 ? 9.844 6.925 -1.456 1.00 86.19 86 ALA A C 1
ATOM 621 O O . ALA A 1 86 ? 8.678 6.928 -1.065 1.00 86.19 86 ALA A O 1
ATOM 622 N N . CYS A 1 87 ? 10.661 5.889 -1.293 1.00 87.75 87 CYS A N 1
ATOM 623 C CA . CYS A 1 87 ? 10.262 4.643 -0.663 1.00 87.75 87 CYS A CA 1
ATOM 624 C C . CYS A 1 87 ? 9.724 4.854 0.753 1.00 87.75 87 CYS A C 1
ATOM 626 O O . CYS A 1 87 ? 10.460 5.256 1.656 1.00 87.75 87 CYS A O 1
ATOM 628 N N . SER A 1 88 ? 8.456 4.508 0.946 1.00 89.25 88 SER A N 1
ATOM 629 C CA . SER A 1 88 ? 7.766 4.531 2.232 1.00 89.25 88 SER A CA 1
ATOM 630 C C . SER A 1 88 ? 6.740 3.386 2.325 1.00 89.25 88 SER A C 1
ATOM 632 O O . SER A 1 88 ? 5.552 3.650 2.530 1.00 89.25 88 SER A O 1
ATOM 634 N N . PRO A 1 89 ? 7.162 2.114 2.159 1.00 86.62 89 PRO A N 1
ATOM 635 C CA . PRO A 1 89 ? 6.262 0.964 2.223 1.00 86.62 89 PRO A CA 1
ATOM 636 C C . PRO A 1 89 ? 5.577 0.856 3.586 1.00 86.62 89 PRO A C 1
ATOM 638 O O . PRO A 1 89 ? 6.163 1.165 4.627 1.00 86.62 89 PRO A O 1
ATOM 641 N N . ALA A 1 90 ? 4.333 0.380 3.576 1.00 89.44 90 ALA A N 1
ATOM 642 C CA . ALA A 1 90 ? 3.575 0.163 4.798 1.00 89.44 90 ALA A CA 1
ATOM 643 C C . ALA A 1 90 ? 4.215 -0.935 5.660 1.00 89.44 90 ALA A C 1
ATOM 645 O O . ALA A 1 90 ? 4.538 -2.022 5.181 1.00 89.44 90 ALA A O 1
ATOM 646 N N . THR A 1 91 ? 4.366 -0.657 6.953 1.00 91.44 91 THR A N 1
ATOM 647 C CA . THR A 1 91 ? 4.908 -1.607 7.939 1.00 91.44 91 THR A CA 1
ATOM 648 C C . THR A 1 91 ? 3.850 -2.112 8.914 1.00 91.44 91 THR A C 1
ATOM 650 O O . THR A 1 91 ? 4.017 -3.183 9.496 1.00 91.44 91 THR A O 1
ATOM 653 N N . MET A 1 92 ? 2.743 -1.378 9.056 1.00 94.19 92 MET A N 1
ATOM 654 C CA . MET A 1 92 ? 1.642 -1.670 9.969 1.00 94.19 92 MET A CA 1
ATOM 655 C C . MET A 1 92 ? 0.293 -1.560 9.250 1.00 94.19 92 MET A C 1
ATOM 657 O O . MET A 1 92 ? 0.108 -0.727 8.360 1.00 94.19 92 MET A O 1
ATOM 661 N N . MET A 1 93 ? -0.666 -2.379 9.670 1.00 93.44 93 MET A N 1
ATOM 662 C CA . MET A 1 93 ? -2.063 -2.332 9.240 1.00 93.44 93 MET A CA 1
ATOM 663 C C . MET A 1 93 ? -3.016 -2.432 10.426 1.00 93.44 93 MET A C 1
ATOM 665 O O . MET A 1 93 ? -2.643 -2.917 11.491 1.00 93.44 93 MET A O 1
ATOM 669 N N . ALA A 1 94 ? -4.256 -2.006 10.225 1.00 92.56 94 ALA A N 1
ATOM 670 C CA . ALA A 1 94 ? -5.356 -2.348 11.108 1.00 92.56 94 ALA A CA 1
ATOM 671 C C . ALA A 1 94 ? -6.008 -3.655 10.643 1.00 92.56 94 ALA A C 1
ATOM 673 O O . ALA A 1 94 ? -6.298 -3.818 9.455 1.00 92.56 94 ALA A O 1
ATOM 674 N N . ASP A 1 95 ? -6.247 -4.577 11.572 1.00 88.50 95 ASP A N 1
ATOM 675 C CA . ASP A 1 95 ? -7.098 -5.738 11.313 1.00 88.50 95 ASP A CA 1
ATOM 676 C C . ASP A 1 95 ? -8.596 -5.397 11.464 1.00 88.50 95 ASP A C 1
ATOM 678 O O . ASP A 1 95 ? -8.978 -4.276 11.802 1.00 88.50 95 ASP A O 1
ATOM 682 N N . SER A 1 96 ? -9.467 -6.386 11.239 1.00 84.19 96 SER A N 1
ATOM 683 C CA . SER A 1 96 ? -10.926 -6.225 11.378 1.00 84.19 96 SER A CA 1
ATOM 684 C C . SER A 1 96 ? -11.404 -5.850 12.792 1.00 84.19 96 SER A C 1
ATOM 686 O O . SER A 1 96 ? -12.545 -5.429 12.961 1.00 84.19 96 SER A O 1
ATOM 688 N N . THR A 1 97 ? -10.548 -5.997 13.808 1.00 90.31 97 THR A N 1
ATOM 689 C CA . THR A 1 97 ? -10.814 -5.605 15.201 1.00 90.31 97 THR A CA 1
ATOM 690 C C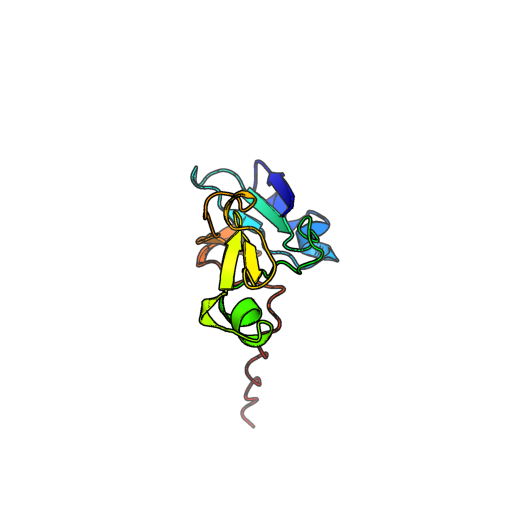 . THR A 1 97 ? -10.209 -4.247 15.555 1.00 90.31 97 THR A C 1
ATOM 692 O O . THR A 1 97 ? -10.298 -3.812 16.703 1.00 90.31 97 THR A O 1
ATOM 695 N N . CYS A 1 98 ? -9.608 -3.563 14.577 1.00 90.81 98 CYS A N 1
ATOM 696 C CA . CYS A 1 98 ? -8.854 -2.328 14.749 1.00 90.81 98 CYS A CA 1
ATOM 697 C C . CYS A 1 98 ? -7.618 -2.449 15.641 1.00 90.81 98 CYS A C 1
ATOM 699 O O . CYS A 1 98 ? -7.119 -1.443 16.154 1.00 90.81 98 CYS A O 1
ATOM 701 N N . ALA A 1 99 ? -7.079 -3.659 15.784 1.00 92.75 99 ALA A N 1
ATOM 702 C CA . ALA A 1 99 ? -5.753 -3.836 16.343 1.00 92.75 99 ALA A CA 1
ATOM 703 C C . ALA A 1 99 ? -4.704 -3.464 15.289 1.00 92.75 99 ALA A C 1
ATOM 705 O O . ALA A 1 99 ? -4.805 -3.852 14.123 1.00 92.75 99 ALA A O 1
ATOM 706 N N . GLN A 1 100 ? -3.686 -2.709 15.707 1.00 93.19 100 GLN A N 1
ATOM 707 C CA . GLN A 1 100 ? -2.528 -2.433 14.864 1.00 93.19 100 GLN A CA 1
ATOM 708 C C . GLN A 1 100 ? -1.622 -3.666 14.857 1.00 93.19 100 GLN A C 1
ATOM 710 O O . GLN A 1 100 ? -1.088 -4.066 15.893 1.00 93.19 100 GLN A O 1
ATOM 715 N N . VAL A 1 101 ? -1.453 -4.266 13.687 1.00 94.31 101 VAL A N 1
ATOM 716 C CA . VAL A 1 101 ? -0.671 -5.485 13.466 1.00 94.31 101 VAL A CA 1
ATOM 717 C C . VAL A 1 101 ? 0.355 -5.252 12.352 1.00 94.31 101 VAL A C 1
ATOM 719 O O . VAL A 1 101 ? 0.197 -4.309 11.570 1.00 94.31 101 VAL A O 1
ATOM 722 N N . PRO A 1 102 ? 1.419 -6.072 12.254 1.00 94.44 102 PRO A N 1
ATOM 723 C CA . PRO A 1 102 ? 2.359 -5.983 11.142 1.00 94.44 102 PRO A CA 1
ATOM 724 C C . PRO A 1 102 ? 1.637 -6.041 9.795 1.00 94.44 102 PRO A C 1
ATOM 726 O O . PRO A 1 102 ? 0.691 -6.812 9.628 1.00 94.44 102 PRO A O 1
ATOM 729 N N . TYR A 1 103 ? 2.082 -5.227 8.840 1.00 90.94 103 TYR A N 1
ATOM 730 C CA . TYR A 1 103 ? 1.486 -5.180 7.510 1.00 90.94 103 TYR A CA 1
ATOM 731 C C . TYR A 1 103 ? 1.592 -6.541 6.818 1.00 90.94 103 TYR A C 1
ATOM 733 O O . TYR A 1 103 ? 2.685 -7.050 6.565 1.00 90.94 103 TYR A O 1
ATOM 741 N N . VAL A 1 104 ? 0.432 -7.105 6.488 1.00 86.94 104 VAL A N 1
ATOM 742 C CA . VAL A 1 104 ? 0.296 -8.263 5.611 1.00 86.94 104 VAL A CA 1
ATOM 743 C C . VAL A 1 104 ? -0.570 -7.826 4.429 1.00 86.94 104 VAL A C 1
ATOM 745 O O . VAL A 1 104 ? -1.757 -7.536 4.609 1.00 86.94 104 VAL A O 1
ATOM 748 N N . PRO A 1 105 ? -0.003 -7.731 3.220 1.00 78.94 105 PRO A N 1
ATOM 749 C CA . PRO A 1 105 ? -0.766 -7.315 2.055 1.00 78.94 105 PRO A CA 1
ATOM 750 C C . PRO A 1 105 ? -1.864 -8.348 1.752 1.00 78.94 105 PRO A C 1
ATOM 752 O O . PRO A 1 105 ? -1.584 -9.525 1.550 1.00 78.94 105 PRO A O 1
ATOM 755 N N . GLN A 1 106 ? -3.129 -7.914 1.757 1.00 70.44 106 GLN A N 1
ATOM 756 C CA . GLN A 1 106 ? -4.297 -8.790 1.557 1.00 70.44 106 GLN A CA 1
ATOM 757 C C . GLN A 1 106 ? -4.528 -9.128 0.080 1.00 70.44 106 GLN A C 1
ATOM 759 O O . GLN A 1 106 ? -4.958 -10.230 -0.245 1.00 70.44 106 GLN A O 1
ATOM 764 N N . ASN A 1 107 ? -4.195 -8.195 -0.817 1.00 62.91 107 ASN A N 1
ATOM 765 C CA . ASN A 1 107 ? -4.297 -8.383 -2.265 1.00 62.91 107 ASN A CA 1
ATOM 766 C C . ASN A 1 107 ? -3.018 -8.989 -2.880 1.00 62.91 107 ASN A C 1
ATOM 768 O O . ASN A 1 107 ? -2.887 -9.111 -4.098 1.00 62.91 107 ASN A O 1
ATOM 772 N N . SER A 1 108 ? -2.063 -9.383 -2.031 1.00 50.16 108 SER A N 1
ATOM 773 C CA . SER A 1 108 ? -0.980 -10.271 -2.426 1.00 50.16 108 SER A CA 1
ATOM 774 C C . SER A 1 108 ? -1.564 -11.652 -2.624 1.00 50.16 108 SER A C 1
ATOM 776 O O . SER A 1 108 ? -2.056 -12.272 -1.684 1.00 50.16 108 SER A O 1
ATOM 778 N N . SER A 1 109 ? -1.511 -12.147 -3.852 1.00 38.31 109 SER A N 1
ATOM 779 C CA . SER A 1 109 ? -1.820 -13.541 -4.154 1.00 38.31 109 SER A CA 1
ATOM 780 C C . SER A 1 109 ? -0.727 -14.449 -3.570 1.00 38.31 109 SER A C 1
ATOM 782 O O . SER A 1 109 ? 0.027 -15.074 -4.306 1.00 38.31 109 SER A O 1
ATOM 784 N N . ALA A 1 110 ? -0.613 -14.519 -2.243 1.00 36.50 110 ALA A N 1
ATOM 785 C CA . ALA A 1 110 ? 0.146 -15.546 -1.549 1.00 36.50 110 ALA A CA 1
ATOM 786 C C . ALA A 1 110 ? -0.809 -16.705 -1.213 1.00 36.50 110 ALA A C 1
ATOM 788 O O . ALA A 1 110 ? -1.937 -16.468 -0.770 1.00 36.50 110 ALA A O 1
ATOM 789 N N . PRO A 1 111 ? -0.399 -17.962 -1.453 1.00 34.28 111 PRO A N 1
ATOM 790 C CA . PRO A 1 111 ? -1.276 -19.114 -1.341 1.00 34.28 111 PRO A CA 1
ATOM 791 C C . PRO A 1 111 ? -1.761 -19.249 0.097 1.00 34.28 111 PRO A C 1
ATOM 793 O O . PRO A 1 111 ? -0.970 -19.252 1.042 1.00 34.28 111 PRO A O 1
ATOM 796 N N . THR A 1 112 ? -3.072 -19.394 0.254 1.00 33.31 112 THR A N 1
ATOM 797 C CA . THR A 1 112 ? -3.682 -19.841 1.502 1.00 33.31 112 THR A CA 1
ATOM 798 C C . THR A 1 112 ? -2.930 -21.101 1.950 1.00 33.31 112 THR A C 1
ATOM 800 O O . THR A 1 112 ? -2.853 -22.051 1.162 1.00 33.31 112 THR A O 1
ATOM 803 N N . PRO A 1 113 ? -2.335 -21.159 3.158 1.00 35.59 113 PRO A N 1
ATOM 804 C CA . PRO A 1 113 ? -1.826 -22.428 3.653 1.00 35.59 113 PRO A CA 1
ATOM 805 C C . PRO A 1 113 ? -3.013 -23.399 3.684 1.00 35.59 113 PRO A C 1
ATOM 807 O O . PRO A 1 113 ? -4.086 -23.009 4.163 1.00 35.59 113 PRO A O 1
ATOM 810 N N . PRO A 1 114 ? -2.885 -24.627 3.144 1.00 37.00 114 P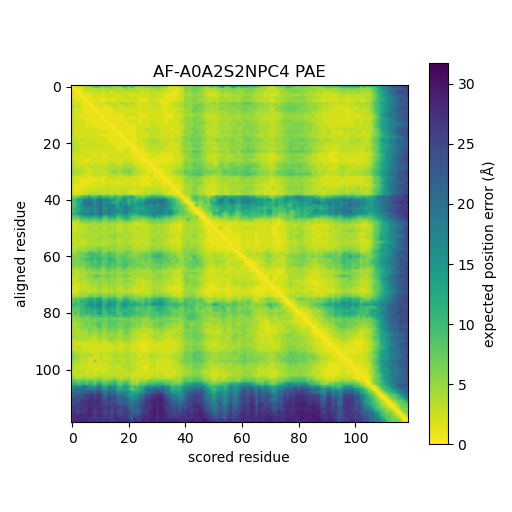RO A N 1
ATOM 811 C CA . PRO A 1 114 ? -3.978 -25.577 3.188 1.00 37.00 114 PRO A CA 1
ATOM 812 C C . PRO A 1 114 ? -4.335 -25.781 4.655 1.00 37.00 114 PRO A C 1
ATOM 814 O O . PRO A 1 114 ? -3.494 -26.150 5.476 1.00 37.00 114 PRO A O 1
ATOM 817 N N . THR A 1 115 ? -5.582 -25.474 4.993 1.00 37.88 115 THR A N 1
ATOM 818 C CA . THR A 1 115 ? -6.150 -25.787 6.293 1.00 37.88 115 THR A CA 1
ATOM 819 C C . THR A 1 115 ? -6.081 -27.303 6.435 1.00 37.88 115 THR A C 1
ATOM 821 O O . THR A 1 115 ? -6.867 -28.024 5.826 1.00 37.88 115 THR A O 1
ATOM 824 N N . SER A 1 116 ? -5.098 -27.801 7.186 1.00 38.84 116 SER A N 1
ATOM 825 C CA . SER A 1 116 ? -5.045 -29.201 7.591 1.00 38.84 116 SER A CA 1
ATOM 826 C C . SER A 1 116 ? -6.250 -29.473 8.482 1.00 38.84 116 SER A C 1
ATOM 828 O O . SER A 1 116 ? -6.220 -29.234 9.688 1.00 38.84 116 SER A O 1
ATOM 830 N N . THR A 1 117 ? -7.338 -29.942 7.879 1.00 43.62 117 THR A N 1
ATOM 831 C CA . THR A 1 117 ? -8.419 -30.609 8.593 1.00 43.62 117 THR A CA 1
ATOM 832 C C . THR A 1 117 ? -7.869 -31.948 9.071 1.00 43.62 117 THR A C 1
ATOM 834 O O . THR A 1 117 ? -7.704 -32.882 8.292 1.00 43.62 117 THR A O 1
ATOM 837 N N . SER A 1 118 ? -7.519 -32.015 10.352 1.00 46.78 118 SER A N 1
ATOM 838 C CA . SER A 1 118 ? -7.275 -33.265 11.064 1.00 46.78 118 SER A CA 1
ATOM 839 C C . SER A 1 118 ? -8.574 -34.071 11.113 1.00 46.78 118 SER A C 1
ATOM 841 O O . SER A 1 118 ? -9.542 -33.627 11.736 1.00 46.78 118 SER A O 1
ATOM 843 N N . GLY A 1 119 ? -8.578 -35.219 10.438 1.00 41.12 119 GLY A N 1
ATOM 844 C CA . GLY A 1 119 ? -9.527 -36.317 10.622 1.00 41.12 119 GLY A CA 1
ATOM 845 C C . GLY A 1 119 ? -8.831 -37.504 11.266 1.00 41.12 119 GLY A C 1
ATOM 846 O O . GLY A 1 119 ? -7.611 -37.655 11.023 1.00 41.12 119 GLY A O 1
#

Foldseek 3Di:
DDKDKDQAQVCVCPDCLCVPVVFFFFQDPVNGMTIGDDQADLQPQRWGWALDLVLQLVVAPPSVQWDAQDQTITRNPRPDPVSGHDDDHGQWTQDPVRDIDGDDTRPPPDDDDPPPPDD

Sol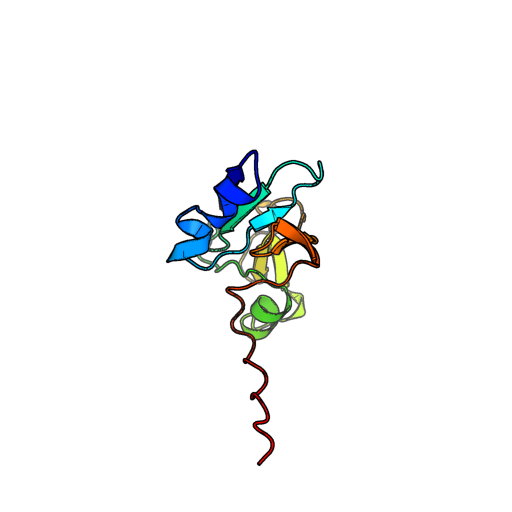vent-accessible surface area (backbone atoms only — not comparable to full-atom values): 6846 Å² total; per-residue (Å²): 102,47,75,51,77,29,80,37,54,69,58,36,62,67,28,59,58,28,69,72,67,42,31,44,31,28,46,39,98,80,76,59,37,28,26,38,54,40,42,77,38,64,43,100,80,68,50,66,35,20,68,36,67,67,59,22,32,76,70,26,92,54,48,87,35,44,41,55,37,25,54,23,16,28,48,46,82,74,48,60,78,89,76,48,45,72,71,53,60,68,64,30,19,45,50,100,84,59,47,82,40,74,49,66,59,59,75,44,92,64,80,77,75,79,78,80,77,86,126

pLDDT: mean 81.16, std 16.41, range [33.31, 96.38]

Organism: Schizaphis graminum (NCBI:txid13262)

Mean predicted aligned error: 7.76 Å

Sequence (119 aa):
ETLTNFTSCNDCTAAPCHTTDNNTCIVQPDNSTYSCLTCNSTVDNGDTQFYSQADCQASCWNQTACTCDGACYVCAAKADPATLAACSPATMMADSTCAQVPYVPQNSSAPTPPTSTSG

Radius of gyration: 15.29 Å; Cα contacts (8 Å, |Δi|>4): 241; chains: 1; bounding box: 33×46×35 Å

Secondary structure (DSSP, 8-state):
-EEEEESSHHHHHHSHHHHTT---EEEPTTSS-EEEEE-----TTSPPEESSHHHHHHH-SSGGGEEEETTEEEETTTS-GGGSPPP----EEE-TT--EEE---SSS-PPPPP-----